Protein AF-B7ATJ2-F1 (afdb_monomer)

Nearest PDB structures (foldseek):
  5o4z-assembly1_A  TM=8.626E-01  e=5.173E-07  Thermotoga maritima
  5o25-assembly1_B  TM=8.512E-01  e=7.018E-07  Thermotoga maritima
  8ioo-assembly1_A  TM=8.662E-01  e=4.116E-06  Deinococcus radiodurans
  5xt3-assembly1_A  TM=8.513E-01  e=4.723E-05  Staphylococcus aureus
  5xsp-assembly1_B  TM=8.494E-01  e=7.239E-05  Staphylococcus aureus

Organism: NCBI:txid483218

InterPro domains:
  IPR003156 DHHA1 domain [PF02272] (2-66)
  IPR038763 DHH phosphoesterase superfamily [SSF64182] (5-70)
  IPR051319 Bifunctional oligoribonuclease/pAp-phosphatase and c-di-AMP PDE [PTHR47618] (8-81)

Secondary structure (DSSP, 8-state):
--HHHHHHHHHHHHTSTT-SEEEEEEEEETTEEEEEEEESSS--HHHHHHHTT-EEETTEEEEEEES-HHHHHHHHHHHHHHHHTTSTT-

Structure (mmCIF, N/CA/C/O backbone):
data_AF-B7ATJ2-F1
#
_entry.id   AF-B7ATJ2-F1
#
loop_
_atom_site.group_PDB
_atom_site.id
_atom_site.type_symbol
_atom_site.label_atom_id
_atom_site.label_alt_id
_atom_site.label_comp_id
_atom_site.label_asym_id
_atom_site.label_entity_id
_atom_site.label_seq_id
_atom_site.pdbx_PDB_ins_code
_atom_site.Cartn_x
_atom_site.Cartn_y
_atom_site.Cartn_z
_atom_site.occupancy
_atom_site.B_iso_or_equiv
_atom_site.auth_seq_id
_atom_site.auth_comp_id
_atom_site.auth_asym_id
_atom_site.auth_atom_id
_atom_site.pdbx_PDB_model_num
ATOM 1 N N . MET A 1 1 ? 16.871 -8.580 -2.627 1.00 51.34 1 MET A N 1
ATOM 2 C CA . MET A 1 1 ? 16.506 -8.256 -1.229 1.00 51.34 1 MET A CA 1
ATOM 3 C C . MET A 1 1 ? 15.603 -9.359 -0.704 1.00 51.34 1 MET A C 1
ATOM 5 O O . MET A 1 1 ? 14.696 -9.758 -1.423 1.00 51.34 1 MET A O 1
ATOM 9 N N . ASP A 1 2 ? 15.887 -9.889 0.484 1.00 59.19 2 ASP A N 1
ATOM 10 C CA . ASP A 1 2 ? 15.086 -10.948 1.115 1.00 59.19 2 ASP A CA 1
ATOM 11 C C . ASP A 1 2 ? 13.705 -10.403 1.534 1.00 59.19 2 ASP A C 1
ATOM 13 O O . ASP A 1 2 ? 13.606 -9.317 2.111 1.00 59.19 2 ASP A O 1
ATOM 17 N N . GLY A 1 3 ? 12.636 -11.155 1.260 1.00 60.56 3 GLY A N 1
ATOM 18 C CA . GLY A 1 3 ? 11.264 -10.798 1.630 1.00 60.56 3 GLY A CA 1
ATOM 19 C C . GLY A 1 3 ? 11.071 -10.619 3.139 1.00 60.56 3 GLY A C 1
ATOM 20 O O . GLY A 1 3 ? 10.224 -9.826 3.554 1.00 60.56 3 GLY A O 1
ATOM 21 N N . LYS A 1 4 ? 11.896 -11.272 3.972 1.00 60.69 4 LYS A N 1
ATOM 22 C CA . LYS A 1 4 ? 11.895 -11.058 5.431 1.00 60.69 4 LYS A CA 1
ATOM 23 C C . LYS A 1 4 ? 12.348 -9.656 5.834 1.00 60.69 4 LYS A C 1
ATOM 25 O O . LYS A 1 4 ? 11.725 -9.054 6.704 1.00 60.69 4 LYS A O 1
ATOM 30 N N . ALA A 1 5 ? 13.394 -9.125 5.200 1.00 66.25 5 ALA A N 1
ATOM 31 C CA . ALA A 1 5 ? 13.897 -7.785 5.508 1.00 66.25 5 ALA A CA 1
ATOM 32 C C . ALA A 1 5 ? 12.856 -6.711 5.152 1.00 66.25 5 ALA A C 1
ATOM 34 O O . ALA A 1 5 ? 12.604 -5.792 5.928 1.00 66.25 5 ALA A O 1
ATOM 35 N N . LEU A 1 6 ? 12.184 -6.890 4.013 1.00 70.00 6 LEU A N 1
ATOM 36 C CA . LEU A 1 6 ? 11.120 -5.999 3.546 1.00 70.00 6 LEU A CA 1
ATOM 37 C C . LEU A 1 6 ? 9.881 -6.052 4.454 1.00 70.00 6 LEU A C 1
ATOM 39 O O . LEU A 1 6 ? 9.280 -5.019 4.744 1.00 70.00 6 LEU A O 1
ATOM 43 N N . GLY A 1 7 ? 9.538 -7.239 4.967 1.00 69.69 7 GLY A N 1
ATOM 44 C CA . GLY A 1 7 ? 8.473 -7.410 5.958 1.00 69.69 7 GLY A CA 1
ATOM 45 C C . GLY A 1 7 ? 8.732 -6.660 7.269 1.00 69.69 7 GLY A C 1
ATOM 46 O O . GLY A 1 7 ? 7.795 -6.115 7.846 1.00 69.69 7 GLY A O 1
ATOM 47 N N . GLY A 1 8 ? 9.992 -6.581 7.712 1.00 77.88 8 GLY A N 1
ATOM 48 C CA . GLY A 1 8 ? 10.372 -5.827 8.909 1.00 77.88 8 GLY A CA 1
ATOM 49 C C . GLY A 1 8 ? 10.182 -4.314 8.760 1.00 77.88 8 GLY A C 1
ATOM 50 O O . GLY A 1 8 ? 9.680 -3.671 9.677 1.00 77.88 8 GLY A O 1
ATOM 51 N N . ILE A 1 9 ? 10.521 -3.750 7.595 1.00 81.56 9 ILE A N 1
ATOM 52 C CA . ILE A 1 9 ? 10.425 -2.302 7.335 1.00 81.56 9 ILE A CA 1
ATOM 53 C C . ILE A 1 9 ? 8.969 -1.827 7.378 1.00 81.56 9 ILE A C 1
ATOM 55 O O . ILE A 1 9 ? 8.650 -0.861 8.069 1.00 81.56 9 ILE A O 1
ATOM 59 N N . ILE A 1 10 ? 8.069 -2.516 6.672 1.00 84.06 10 ILE A N 1
ATOM 60 C CA . ILE A 1 10 ? 6.661 -2.103 6.616 1.00 84.06 10 ILE A CA 1
ATOM 61 C C . ILE A 1 10 ? 5.952 -2.253 7.968 1.00 84.06 10 ILE A C 1
ATOM 63 O O . ILE A 1 10 ? 5.061 -1.468 8.288 1.00 84.06 10 ILE A O 1
ATOM 67 N N . GLU A 1 11 ? 6.366 -3.222 8.785 1.00 81.12 11 GLU A N 1
ATOM 68 C CA . GLU A 1 11 ? 5.812 -3.391 10.125 1.00 81.12 11 GLU A CA 1
ATOM 69 C C . GLU A 1 11 ? 6.132 -2.188 11.018 1.00 81.12 11 GLU A C 1
ATOM 71 O O . GLU A 1 11 ? 5.256 -1.710 11.730 1.00 81.12 11 GLU A O 1
ATOM 76 N N . GLN A 1 12 ? 7.346 -1.636 10.918 1.00 82.56 12 GLN A N 1
ATOM 77 C CA . GLN A 1 12 ? 7.725 -0.428 11.656 1.00 82.56 12 GLN A CA 1
ATOM 78 C C . GLN A 1 12 ? 6.912 0.797 11.222 1.00 82.56 12 GLN A C 1
ATOM 80 O O . GLN A 1 12 ? 6.463 1.557 12.076 1.00 82.56 12 GLN A O 1
ATOM 85 N N . LEU A 1 13 ? 6.658 0.962 9.919 1.00 82.75 13 LEU A N 1
ATOM 86 C CA . LEU A 1 13 ? 5.856 2.081 9.404 1.00 82.75 13 LEU A CA 1
ATOM 87 C C . LEU A 1 13 ? 4.415 2.066 9.935 1.00 82.75 13 LEU A C 1
ATOM 89 O O . LEU A 1 13 ? 3.827 3.119 10.163 1.00 82.75 13 LEU A O 1
ATOM 93 N N . ARG A 1 14 ? 3.841 0.880 10.170 1.00 81.06 14 ARG A N 1
ATOM 94 C CA . ARG A 1 14 ? 2.495 0.747 10.750 1.00 81.06 14 ARG A CA 1
ATOM 95 C C . ARG A 1 14 ? 2.427 1.204 12.213 1.00 81.06 14 ARG A C 1
ATOM 97 O O . ARG A 1 14 ? 1.362 1.602 12.679 1.00 81.06 14 ARG A O 1
ATOM 104 N N . LEU A 1 15 ? 3.530 1.106 12.955 1.00 84.44 15 LEU A N 1
ATOM 105 C CA . LEU A 1 15 ? 3.566 1.449 14.380 1.00 84.44 15 LEU A CA 1
ATOM 106 C C . LEU A 1 15 ? 3.567 2.962 14.630 1.00 84.44 15 LEU A C 1
ATOM 108 O O . LEU A 1 15 ? 3.325 3.381 15.761 1.00 84.44 15 LEU A O 1
ATOM 112 N N . THR A 1 16 ? 3.795 3.776 13.597 1.00 84.00 16 THR A N 1
ATOM 113 C CA . THR A 1 16 ? 3.696 5.234 13.681 1.00 84.00 16 THR A CA 1
ATOM 114 C C . THR A 1 16 ? 2.292 5.659 14.116 1.00 84.00 16 THR A C 1
ATOM 116 O O . THR A 1 16 ? 1.277 5.147 13.635 1.00 84.00 16 THR A O 1
ATOM 119 N N . ASP A 1 17 ? 2.226 6.587 15.070 1.00 84.25 17 ASP A N 1
ATOM 120 C CA . ASP A 1 17 ? 0.945 7.041 15.595 1.00 84.25 17 ASP A CA 1
ATOM 121 C C . ASP A 1 17 ? 0.125 7.783 14.529 1.00 84.25 17 ASP A C 1
ATOM 123 O O . ASP A 1 17 ? 0.670 8.443 13.646 1.00 84.25 17 ASP A O 1
ATOM 127 N N . GLY A 1 18 ? -1.196 7.606 14.566 1.00 86.25 18 GLY A N 1
ATOM 128 C CA . GLY A 1 18 ? -2.116 8.124 13.546 1.00 86.25 18 GLY A CA 1
ATOM 129 C C . GLY A 1 18 ? -2.131 7.376 12.202 1.00 86.25 18 GLY A C 1
ATOM 130 O O . GLY A 1 18 ? -3.021 7.627 11.392 1.00 86.25 18 GLY A O 1
ATOM 131 N N . VAL A 1 19 ? -1.222 6.424 11.953 1.00 91.38 19 VAL A N 1
ATOM 132 C CA . VAL A 1 19 ? -1.217 5.637 10.707 1.00 91.38 19 VAL A CA 1
ATOM 133 C C . VAL A 1 19 ? -2.227 4.492 10.786 1.00 91.38 19 VAL A C 1
ATOM 135 O O . VAL A 1 19 ? -2.084 3.572 11.592 1.00 91.38 19 VAL A O 1
ATOM 138 N N . GLU A 1 20 ? -3.239 4.513 9.915 1.00 93.69 20 GLU A N 1
ATOM 139 C CA . GLU A 1 20 ? -4.149 3.371 9.738 1.00 93.69 20 GLU A CA 1
ATOM 140 C C . GLU A 1 20 ? -3.626 2.368 8.706 1.00 93.69 20 GLU A C 1
ATOM 142 O O . GLU A 1 20 ? -3.782 1.165 8.908 1.00 93.69 20 GLU A O 1
ATOM 147 N N . VAL A 1 21 ? -2.989 2.826 7.622 1.00 95.19 21 VAL A N 1
ATOM 148 C CA . VAL A 1 21 ? -2.413 1.957 6.585 1.00 95.19 21 VAL A CA 1
ATOM 149 C C . VAL A 1 21 ? -0.999 2.402 6.240 1.00 95.19 21 VAL A C 1
ATOM 151 O O . VAL A 1 21 ? -0.774 3.558 5.898 1.00 95.19 21 VAL A O 1
ATOM 154 N N . ALA A 1 22 ? -0.061 1.460 6.280 1.00 95.38 22 ALA A N 1
ATOM 155 C CA . ALA A 1 22 ? 1.277 1.610 5.730 1.00 95.38 22 ALA A CA 1
ATOM 156 C C . ALA A 1 22 ? 1.366 0.884 4.381 1.00 95.38 22 ALA A C 1
ATOM 158 O O . ALA A 1 22 ? 0.930 -0.266 4.246 1.00 95.38 22 ALA A O 1
ATOM 159 N N . ILE A 1 23 ? 1.953 1.557 3.394 1.00 94.88 23 ILE A N 1
ATOM 160 C CA . ILE A 1 23 ? 2.189 1.037 2.047 1.00 94.88 23 ILE A CA 1
ATOM 161 C C . ILE A 1 23 ? 3.696 1.035 1.823 1.00 94.88 23 ILE A C 1
ATOM 163 O O . ILE A 1 23 ? 4.358 2.050 2.031 1.00 94.88 23 ILE A O 1
ATOM 167 N N . PHE A 1 24 ? 4.236 -0.095 1.386 1.00 94.19 24 PHE A N 1
ATOM 168 C CA . PHE A 1 24 ? 5.619 -0.190 0.940 1.00 94.19 24 PHE A CA 1
ATOM 169 C C . PHE A 1 24 ? 5.645 -0.710 -0.489 1.00 94.19 24 PHE A C 1
ATOM 171 O O . PHE A 1 24 ? 5.110 -1.782 -0.772 1.00 94.19 24 PHE A O 1
ATOM 178 N N . LEU A 1 25 ? 6.265 0.054 -1.379 1.00 93.38 25 LEU A N 1
ATOM 179 C CA . LEU A 1 25 ? 6.380 -0.256 -2.796 1.00 93.38 25 LEU A CA 1
ATOM 180 C C . LEU A 1 25 ? 7.844 -0.198 -3.213 1.00 93.38 25 LEU A C 1
ATOM 182 O O . LEU A 1 25 ? 8.589 0.671 -2.765 1.00 93.38 25 LEU A O 1
ATOM 186 N N . TYR A 1 26 ? 8.258 -1.140 -4.050 1.00 92.62 26 TYR A N 1
ATOM 187 C CA . TYR A 1 26 ? 9.599 -1.159 -4.620 1.00 92.62 26 TYR A CA 1
ATOM 188 C C . TYR A 1 26 ? 9.567 -1.780 -6.011 1.00 92.62 26 TYR A C 1
ATOM 190 O O . TYR A 1 26 ? 8.811 -2.721 -6.265 1.00 92.62 26 TYR A O 1
ATOM 198 N N . GLU A 1 27 ? 10.377 -1.221 -6.903 1.00 94.81 27 GLU A N 1
ATOM 199 C CA . GLU A 1 27 ? 10.445 -1.643 -8.297 1.00 94.81 27 GLU A CA 1
ATOM 200 C C . GLU A 1 27 ? 11.190 -2.981 -8.408 1.00 94.81 27 GLU A C 1
ATOM 202 O O . GLU A 1 27 ? 12.260 -3.164 -7.818 1.00 94.81 27 GLU A O 1
ATOM 207 N N . THR A 1 28 ? 10.605 -3.937 -9.127 1.00 94.19 28 THR A N 1
ATOM 208 C CA . THR A 1 28 ? 11.172 -5.274 -9.383 1.00 94.19 28 THR A CA 1
ATOM 209 C C . THR A 1 28 ? 11.473 -5.534 -10.855 1.00 94.19 28 THR A C 1
ATOM 211 O O . THR A 1 28 ? 12.201 -6.475 -11.166 1.00 94.19 28 THR A O 1
ATOM 214 N N . GLY A 1 29 ? 10.991 -4.665 -11.738 1.00 93.94 29 GLY A N 1
ATOM 215 C CA . GLY A 1 29 ? 11.229 -4.665 -13.176 1.00 93.94 29 GLY A CA 1
ATOM 216 C C . GLY A 1 29 ? 10.780 -3.332 -13.768 1.00 93.94 29 GLY A C 1
ATOM 217 O O . GLY A 1 29 ? 10.240 -2.498 -13.049 1.00 93.94 29 GLY A O 1
ATOM 218 N N . ILE A 1 30 ? 10.988 -3.124 -15.070 1.00 95.12 30 ILE A N 1
ATOM 219 C CA . ILE A 1 30 ? 10.596 -1.873 -15.740 1.00 95.12 30 ILE A CA 1
ATOM 220 C C . ILE A 1 30 ? 9.098 -1.641 -15.538 1.00 95.12 30 ILE A C 1
ATOM 222 O O . ILE A 1 30 ? 8.284 -2.402 -16.062 1.00 95.12 30 ILE A O 1
ATOM 226 N N . HIS A 1 31 ? 8.752 -0.592 -14.788 1.00 95.12 31 HIS A N 1
ATOM 227 C CA . HIS A 1 31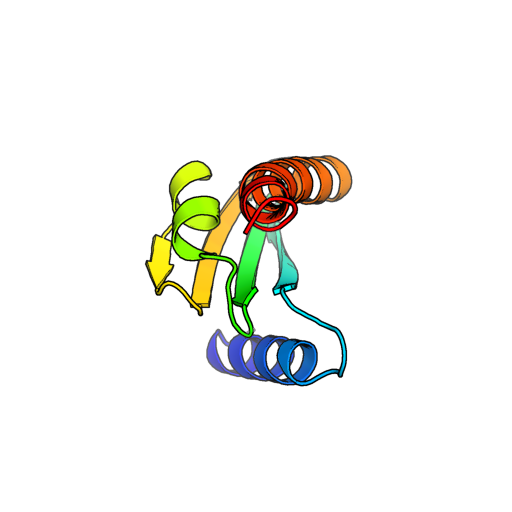 ? 7.366 -0.262 -14.447 1.00 95.12 31 HIS A CA 1
ATOM 228 C C . HIS A 1 31 ? 6.621 -1.380 -13.706 1.00 95.12 31 HIS A C 1
ATOM 230 O O . HIS A 1 31 ? 5.396 -1.409 -13.737 1.00 95.12 31 HIS A O 1
ATOM 236 N N . GLU A 1 32 ? 7.324 -2.290 -13.034 1.00 97.12 32 GLU A N 1
ATOM 237 C CA . GLU A 1 32 ? 6.737 -3.343 -12.208 1.00 97.12 32 GLU A CA 1
ATOM 238 C C . GLU A 1 32 ? 7.096 -3.094 -10.746 1.00 97.12 32 GLU A C 1
ATOM 240 O O . GLU A 1 32 ? 8.270 -2.995 -10.394 1.00 97.12 32 GLU A O 1
ATOM 245 N N . TYR A 1 33 ? 6.089 -3.051 -9.877 1.00 97.38 33 TYR A N 1
ATOM 246 C CA . TYR A 1 33 ? 6.280 -2.825 -8.451 1.00 97.38 33 TYR A CA 1
ATOM 247 C C . TYR A 1 33 ? 5.649 -3.937 -7.632 1.00 97.38 33 TYR A C 1
ATOM 249 O O . TYR A 1 33 ? 4.472 -4.271 -7.798 1.00 97.38 33 TYR A O 1
ATOM 257 N N . LYS A 1 34 ? 6.406 -4.436 -6.656 1.00 96.19 34 LYS A N 1
ATOM 258 C CA . LYS A 1 34 ? 5.828 -5.186 -5.544 1.00 96.19 34 LYS A CA 1
ATOM 259 C C . LYS A 1 34 ? 5.292 -4.217 -4.510 1.00 96.19 34 LYS A C 1
ATOM 261 O O . LYS A 1 34 ? 6.016 -3.352 -4.022 1.00 96.19 34 LYS A O 1
ATOM 266 N N . VAL A 1 35 ? 4.030 -4.410 -4.151 1.00 96.69 35 VAL A N 1
ATOM 267 C CA . VAL A 1 35 ? 3.308 -3.601 -3.174 1.00 96.69 35 VAL A CA 1
ATOM 268 C C . VAL A 1 35 ? 3.004 -4.464 -1.959 1.00 96.69 35 VAL A C 1
ATOM 270 O O . VAL A 1 35 ? 2.403 -5.532 -2.061 1.00 96.69 35 VAL A O 1
ATOM 273 N N . SER A 1 36 ? 3.415 -3.990 -0.792 1.00 96.69 36 SER A N 1
ATOM 274 C CA . SER A 1 36 ? 3.053 -4.544 0.508 1.00 96.69 36 SER A CA 1
ATOM 275 C C . SER A 1 36 ? 2.156 -3.556 1.239 1.00 96.69 36 SER A C 1
ATOM 277 O O . SER A 1 36 ? 2.438 -2.360 1.282 1.00 96.69 36 SER A O 1
ATOM 279 N N . LEU A 1 37 ? 1.083 -4.067 1.832 1.00 96.31 37 LEU A N 1
ATOM 280 C CA . LEU A 1 37 ? 0.089 -3.299 2.569 1.00 96.31 37 LEU A CA 1
ATOM 281 C C . LEU A 1 37 ? -0.013 -3.835 3.994 1.00 96.31 37 LEU A C 1
ATOM 283 O O . LEU A 1 37 ? -0.058 -5.053 4.217 1.00 96.31 37 LEU A O 1
ATOM 287 N N . ARG A 1 38 ? -0.072 -2.931 4.966 1.00 96.31 38 ARG A N 1
ATOM 288 C CA . ARG A 1 38 ? -0.310 -3.256 6.373 1.00 96.31 38 ARG A CA 1
ATOM 289 C C . ARG A 1 38 ? -1.330 -2.293 6.949 1.00 96.31 38 ARG A C 1
ATOM 291 O O . ARG A 1 38 ? -1.161 -1.092 6.788 1.00 96.31 38 ARG A O 1
ATOM 298 N N . SER A 1 39 ? -2.349 -2.799 7.639 1.00 95.31 39 SER A N 1
ATOM 299 C CA . SER A 1 39 ? -3.309 -1.947 8.349 1.00 95.31 39 SER A CA 1
ATOM 300 C C . SER A 1 39 ? -3.280 -2.155 9.852 1.00 95.31 39 SER A C 1
ATOM 302 O O . SER A 1 39 ? -2.928 -3.228 10.362 1.00 95.31 39 SER A O 1
ATOM 304 N N . LYS A 1 40 ? -3.638 -1.096 10.574 1.00 93.50 40 LYS A N 1
ATOM 305 C CA . LYS A 1 40 ? -3.642 -1.062 12.031 1.00 93.50 40 LYS A CA 1
ATOM 306 C C . LYS A 1 40 ? -4.939 -1.620 12.596 1.00 93.50 40 LYS A C 1
ATOM 308 O O . LYS A 1 40 ? -4.852 -2.503 13.448 1.00 93.50 40 LYS A O 1
ATOM 313 N N . SER A 1 41 ? -6.114 -1.168 12.138 1.00 91.38 41 SER A N 1
ATOM 314 C CA . SER A 1 41 ? -7.345 -1.435 12.898 1.00 91.38 41 SER A CA 1
ATO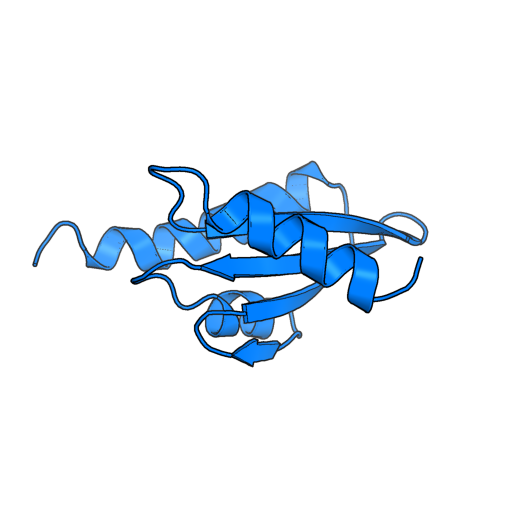M 315 C C . SER A 1 41 ? -8.633 -1.691 12.116 1.00 91.38 41 SER A C 1
ATOM 317 O O . SER A 1 41 ? -9.305 -2.671 12.427 1.00 91.38 41 SER A O 1
ATOM 319 N N . TYR A 1 42 ? -9.013 -0.907 11.107 1.00 91.31 42 TYR A N 1
ATOM 320 C CA . TYR A 1 42 ? -10.337 -1.016 10.468 1.00 91.31 42 TYR A CA 1
ATOM 321 C C . TYR A 1 42 ? -10.302 -1.153 8.947 1.00 91.31 42 TYR A C 1
ATOM 323 O O . TYR A 1 42 ? -11.269 -1.654 8.383 1.00 91.31 42 TYR A O 1
ATOM 331 N N . ILE A 1 43 ? -9.194 -0.831 8.280 1.00 95.81 43 ILE A N 1
ATOM 332 C CA . ILE A 1 43 ? -9.084 -1.039 6.829 1.00 95.81 43 ILE A CA 1
ATOM 333 C C . ILE A 1 43 ? -8.693 -2.485 6.520 1.00 95.81 43 ILE A C 1
ATOM 335 O O . ILE A 1 43 ? -7.707 -2.996 7.053 1.00 95.81 43 ILE A O 1
ATOM 339 N N . ASP A 1 44 ? -9.437 -3.145 5.638 1.00 97.44 44 ASP A N 1
ATOM 340 C CA . ASP A 1 44 ? -9.115 -4.477 5.131 1.00 97.44 44 ASP A CA 1
ATOM 341 C C . ASP A 1 44 ? -8.208 -4.359 3.900 1.00 97.44 44 ASP A C 1
ATOM 343 O O . ASP A 1 44 ? -8.658 -4.106 2.775 1.00 97.44 44 ASP A O 1
ATOM 347 N N . VAL A 1 45 ? -6.905 -4.557 4.110 1.00 97.88 45 VAL A N 1
ATOM 348 C CA . VAL A 1 45 ? -5.911 -4.471 3.030 1.00 97.88 45 VAL A CA 1
ATOM 349 C C . VAL A 1 45 ? -5.904 -5.702 2.127 1.00 97.88 45 VAL A C 1
ATOM 351 O O . VAL A 1 45 ? -5.404 -5.616 1.005 1.00 97.88 45 VAL A O 1
ATOM 354 N N . SER A 1 46 ? -6.489 -6.828 2.557 1.00 98.38 46 SER A N 1
ATOM 355 C CA . SER A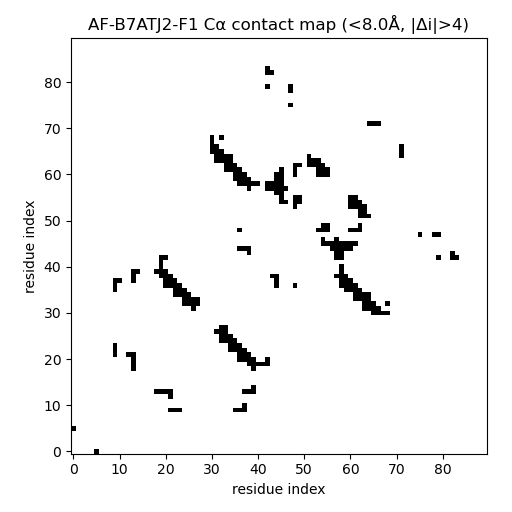 1 46 ? -6.614 -8.012 1.696 1.00 98.38 46 SER A CA 1
ATOM 356 C C . SER A 1 46 ? -7.525 -7.730 0.512 1.00 98.38 46 SER A C 1
ATOM 358 O O . SER A 1 46 ? -7.199 -8.106 -0.609 1.00 98.38 46 SER A O 1
ATOM 360 N N . ARG A 1 47 ? -8.615 -6.986 0.728 1.00 98.06 47 ARG A N 1
ATOM 361 C CA . ARG A 1 47 ? -9.548 -6.592 -0.336 1.00 98.06 47 ARG A CA 1
ATOM 362 C C . ARG A 1 47 ? -8.891 -5.704 -1.383 1.00 98.06 47 ARG A C 1
ATOM 364 O O . ARG A 1 47 ? -9.131 -5.897 -2.569 1.00 98.06 47 ARG A O 1
ATOM 371 N N . ILE A 1 48 ? -8.039 -4.780 -0.943 1.00 97.94 48 ILE A N 1
ATOM 372 C CA . ILE A 1 48 ? -7.272 -3.899 -1.833 1.00 97.94 48 ILE A CA 1
ATOM 373 C C . ILE A 1 48 ? -6.282 -4.729 -2.653 1.00 97.94 48 ILE A C 1
ATOM 375 O O . ILE A 1 48 ? -6.252 -4.623 -3.873 1.00 97.94 48 ILE A O 1
ATOM 379 N N . ALA A 1 49 ? -5.515 -5.607 -2.001 1.00 98.19 49 ALA A N 1
ATOM 380 C CA . ALA A 1 49 ? -4.569 -6.476 -2.694 1.00 98.19 49 ALA A CA 1
ATOM 381 C C . ALA A 1 49 ? -5.264 -7.400 -3.708 1.00 98.19 49 ALA A C 1
ATOM 383 O O . ALA A 1 49 ? -4.798 -7.509 -4.838 1.00 98.19 49 ALA A O 1
ATOM 384 N N . MET A 1 50 ? -6.390 -8.021 -3.335 1.00 98.19 50 MET A N 1
ATOM 385 C CA . MET A 1 50 ? -7.180 -8.885 -4.223 1.00 98.19 50 MET A CA 1
ATOM 386 C C . MET A 1 50 ? -7.745 -8.128 -5.428 1.00 98.19 50 MET A C 1
ATOM 388 O O . MET A 1 50 ? -7.753 -8.674 -6.528 1.00 98.19 50 MET A O 1
ATOM 392 N N . HIS A 1 51 ? -8.173 -6.873 -5.252 1.00 98.06 51 HIS A N 1
ATOM 393 C CA . HIS A 1 51 ? -8.635 -6.033 -6.361 1.00 98.06 51 HIS A CA 1
ATOM 394 C C . HIS A 1 51 ? -7.558 -5.866 -7.447 1.00 98.06 51 HIS A C 1
ATOM 396 O O . HIS A 1 51 ? -7.876 -5.851 -8.632 1.00 98.06 51 HIS A O 1
ATOM 402 N N . PHE A 1 52 ? -6.285 -5.827 -7.049 1.00 98.06 52 PHE A N 1
ATOM 403 C CA . PHE A 1 52 ? -5.133 -5.753 -7.952 1.00 98.06 52 PHE A CA 1
ATOM 404 C C . PHE A 1 52 ? -4.478 -7.120 -8.226 1.00 98.06 52 PHE A C 1
ATOM 406 O O . PHE A 1 52 ? -3.288 -7.187 -8.525 1.00 98.06 52 PHE A O 1
ATOM 413 N N . GLY A 1 53 ? -5.223 -8.223 -8.095 1.00 97.69 53 GLY A N 1
ATOM 414 C CA . GLY A 1 53 ? -4.750 -9.572 -8.441 1.00 97.69 53 GLY A CA 1
ATOM 415 C C . GLY A 1 53 ? -3.756 -10.197 -7.454 1.00 97.69 53 GLY A C 1
ATOM 416 O O . GLY A 1 53 ? -3.132 -11.210 -7.763 1.00 97.69 53 GLY A O 1
ATOM 417 N N . GLY A 1 54 ? -3.584 -9.601 -6.275 1.00 97.62 54 GLY A N 1
ATOM 418 C CA . GLY A 1 54 ? -2.804 -10.152 -5.171 1.00 97.62 54 GLY A CA 1
ATOM 419 C C . GLY A 1 54 ? -3.665 -10.860 -4.126 1.00 97.62 54 GLY A C 1
ATOM 420 O O . GLY A 1 54 ? -4.715 -11.427 -4.419 1.00 97.62 54 GLY A O 1
ATOM 421 N N . GLY A 1 55 ? -3.222 -10.813 -2.870 1.00 97.12 55 GLY A N 1
ATOM 422 C CA . GLY A 1 55 ? -3.941 -11.426 -1.756 1.00 97.12 55 GLY A CA 1
ATOM 423 C C . GLY A 1 55 ? -3.226 -11.285 -0.416 1.00 97.12 55 GLY 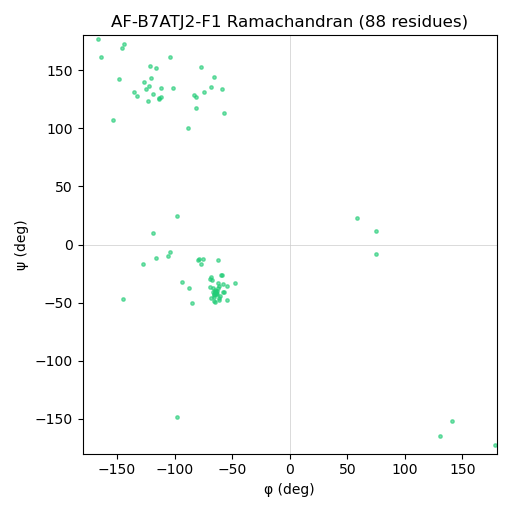A C 1
ATOM 424 O O . GLY A 1 55 ? -2.230 -10.569 -0.288 1.00 97.12 55 GLY A O 1
ATOM 425 N N . GLY A 1 56 ? -3.754 -11.962 0.603 1.00 97.06 56 GLY A N 1
ATOM 426 C CA . GLY A 1 56 ? -3.204 -11.971 1.958 1.00 97.06 56 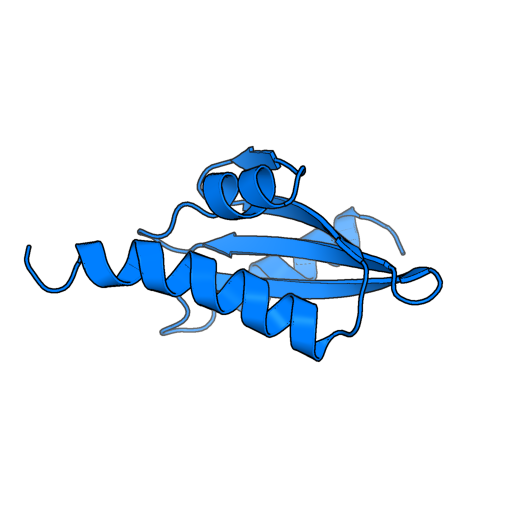GLY A CA 1
ATOM 427 C C . GLY A 1 56 ? -4.290 -11.946 3.028 1.00 97.06 56 GLY A C 1
ATOM 428 O O . GLY A 1 56 ? -5.407 -12.407 2.811 1.00 97.06 56 GLY A O 1
ATOM 429 N N . HIS A 1 57 ? -3.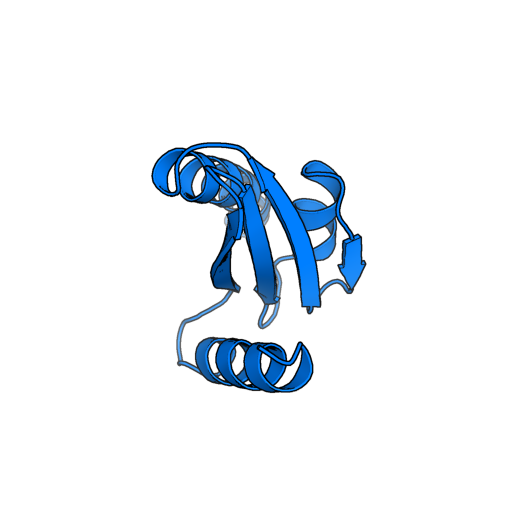956 -11.395 4.189 1.00 97.12 57 HIS A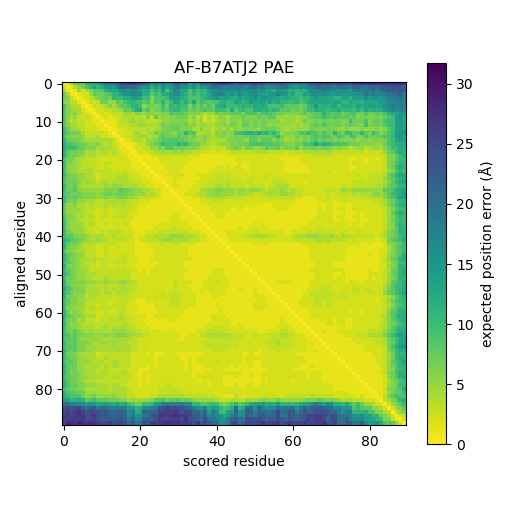 N 1
ATOM 430 C CA . HIS A 1 57 ? -4.838 -11.281 5.346 1.00 97.12 57 HIS A CA 1
ATOM 431 C C . HIS A 1 57 ? -5.363 -9.857 5.522 1.00 97.12 57 HIS A C 1
ATOM 433 O O . HIS A 1 57 ? -4.753 -8.894 5.057 1.00 97.12 57 HIS A O 1
ATOM 439 N N . VAL A 1 58 ? -6.453 -9.721 6.284 1.00 97.19 58 VAL A N 1
ATOM 440 C CA . VAL A 1 58 ? -7.146 -8.448 6.565 1.00 97.19 58 VAL A CA 1
ATOM 441 C C . VAL A 1 58 ? -6.195 -7.317 6.987 1.00 97.19 58 VAL A C 1
ATOM 443 O O . VAL A 1 58 ? -6.430 -6.160 6.652 1.00 97.19 58 VAL A O 1
ATOM 446 N N . ARG A 1 59 ? -5.103 -7.646 7.695 1.00 95.88 59 ARG A N 1
ATOM 447 C CA . ARG A 1 59 ? -4.101 -6.688 8.204 1.00 95.88 59 ARG A CA 1
ATOM 448 C C . ARG A 1 59 ? -2.773 -6.681 7.452 1.00 95.88 59 ARG A C 1
ATOM 450 O O . ARG A 1 59 ? -1.945 -5.812 7.708 1.00 95.88 59 ARG A O 1
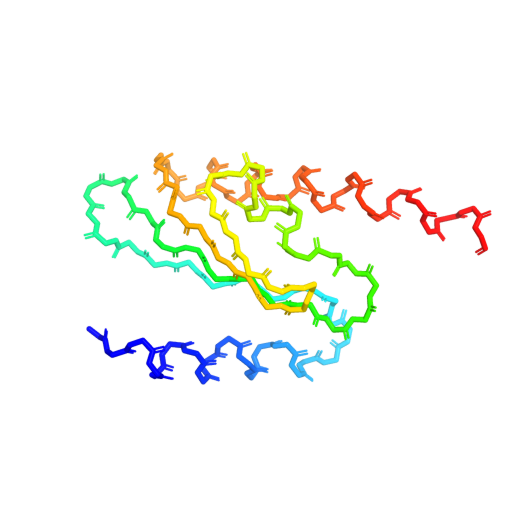ATOM 457 N N . ALA A 1 60 ? -2.544 -7.642 6.561 1.00 95.94 60 ALA A N 1
ATOM 458 C CA . ALA A 1 60 ? -1.265 -7.836 5.893 1.00 95.94 60 ALA A CA 1
ATOM 459 C C . ALA A 1 60 ? -1.460 -8.522 4.542 1.00 95.94 60 ALA A C 1
ATOM 461 O O . ALA A 1 60 ? -1.728 -9.720 4.483 1.00 95.94 60 ALA A O 1
ATOM 462 N N . ALA A 1 61 ? -1.293 -7.767 3.462 1.00 97.19 61 ALA A N 1
ATOM 463 C CA . ALA A 1 61 ? -1.512 -8.253 2.107 1.00 97.19 61 ALA A CA 1
ATOM 464 C C . ALA A 1 61 ? -0.505 -7.641 1.129 1.00 97.19 61 ALA A C 1
ATOM 466 O O . ALA A 1 61 ? 0.274 -6.759 1.502 1.00 97.19 61 ALA A O 1
ATOM 467 N N . GLY A 1 62 ? -0.501 -8.120 -0.109 1.00 97.38 62 GLY A N 1
ATOM 468 C CA . GLY A 1 62 ? 0.338 -7.561 -1.158 1.00 97.38 62 GLY A CA 1
ATOM 469 C C . GLY A 1 62 ? -0.082 -7.995 -2.553 1.00 97.38 62 GLY A C 1
ATOM 470 O O . GLY A 1 62 ? -0.800 -8.981 -2.731 1.00 97.38 62 GLY A O 1
ATOM 471 N N . CYS A 1 63 ? 0.373 -7.239 -3.539 1.00 97.81 63 CYS A N 1
ATOM 472 C CA . CYS A 1 63 ? 0.139 -7.475 -4.958 1.00 97.81 63 CYS A CA 1
ATOM 473 C C . CYS A 1 63 ? 1.366 -7.038 -5.769 1.00 97.81 63 CYS A C 1
ATOM 475 O O . CYS A 1 63 ? 2.296 -6.420 -5.244 1.00 97.81 63 CYS A O 1
ATOM 477 N N . THR A 1 64 ? 1.381 -7.393 -7.051 1.00 97.75 64 THR A N 1
ATOM 478 C CA . THR A 1 64 ? 2.333 -6.846 -8.023 1.00 97.75 64 THR A CA 1
ATOM 479 C C . THR A 1 64 ? 1.539 -5.984 -8.988 1.00 97.75 64 THR A C 1
ATOM 481 O O . THR A 1 64 ? 0.531 -6.439 -9.521 1.00 97.75 64 THR A O 1
ATOM 484 N N . MET A 1 65 ? 1.953 -4.736 -9.173 1.00 97.88 65 MET A N 1
ATOM 485 C CA . MET A 1 65 ? 1.264 -3.765 -10.024 1.00 97.88 65 MET A CA 1
ATOM 486 C C . MET A 1 65 ? 2.209 -3.267 -11.107 1.00 97.88 65 MET A C 1
ATOM 488 O O . MET A 1 65 ? 3.427 -3.315 -10.938 1.00 97.88 65 MET A O 1
ATOM 492 N N . HIS A 1 66 ? 1.650 -2.845 -12.237 1.00 97.44 66 HIS A N 1
ATOM 493 C CA . HIS A 1 66 ? 2.416 -2.328 -13.367 1.00 97.44 66 HIS A CA 1
ATOM 494 C C . HIS A 1 66 ? 1.992 -0.888 -13.670 1.00 97.44 66 HIS A C 1
ATOM 496 O O . HIS A 1 66 ? 0.811 -0.561 -13.551 1.00 97.44 66 HIS A O 1
ATOM 502 N N . GLY A 1 67 ? 2.941 -0.040 -14.063 1.00 96.25 67 GLY A N 1
ATOM 503 C CA . GLY A 1 67 ? 2.716 1.368 -14.390 1.00 96.25 67 GLY A CA 1
ATOM 504 C C . GLY A 1 67 ? 3.701 2.302 -13.696 1.00 96.25 67 GLY A C 1
ATOM 505 O O . GLY A 1 67 ? 4.745 1.882 -13.193 1.00 96.25 67 GLY A O 1
ATOM 506 N N . THR A 1 68 ? 3.378 3.594 -13.675 1.00 96.31 68 THR A N 1
ATOM 507 C CA . THR A 1 68 ? 4.179 4.562 -12.922 1.00 96.31 68 THR A CA 1
ATOM 508 C C . THR A 1 68 ? 3.871 4.461 -11.430 1.00 96.31 68 THR A C 1
ATOM 510 O O . THR A 1 68 ? 2.761 4.107 -11.026 1.00 96.31 68 THR A O 1
ATOM 513 N N . VAL A 1 69 ? 4.838 4.826 -10.584 1.00 94.19 69 VAL A N 1
ATOM 514 C CA . VAL A 1 69 ? 4.627 4.885 -9.129 1.00 94.19 69 VAL A CA 1
ATOM 515 C C . VAL A 1 69 ? 3.434 5.772 -8.747 1.00 94.19 69 VAL A C 1
ATOM 517 O O . VAL A 1 69 ? 2.694 5.444 -7.824 1.00 94.19 69 VAL A O 1
ATOM 520 N N . HIS A 1 70 ? 3.211 6.863 -9.486 1.00 95.81 70 HIS A N 1
ATOM 521 C CA . HIS A 1 70 ? 2.105 7.787 -9.254 1.00 95.81 70 HIS A CA 1
ATOM 522 C C . HIS A 1 70 ? 0.748 7.121 -9.512 1.00 95.81 70 HIS A C 1
ATOM 524 O O . HIS A 1 70 ? -0.150 7.212 -8.676 1.00 95.81 70 HIS A O 1
ATOM 530 N N . ASP A 1 71 ? 0.617 6.384 -10.616 1.00 96.50 71 ASP A N 1
ATOM 531 C CA . ASP A 1 71 ? -0.620 5.666 -10.940 1.00 96.50 71 ASP A CA 1
ATOM 532 C C . ASP A 1 71 ? -0.917 4.580 -9.906 1.00 96.50 71 ASP A C 1
ATOM 534 O O . ASP A 1 71 ? -2.053 4.426 -9.462 1.00 96.50 71 ASP A O 1
ATOM 538 N N . ILE A 1 72 ? 0.115 3.853 -9.474 1.00 97.12 72 ILE A N 1
ATOM 539 C CA . ILE A 1 72 ? -0.010 2.808 -8.453 1.00 97.12 72 ILE A CA 1
ATOM 540 C C . ILE A 1 72 ? -0.506 3.400 -7.131 1.00 97.12 72 ILE A C 1
ATOM 542 O O . ILE A 1 72 ? -1.455 2.872 -6.549 1.00 97.12 72 ILE A O 1
ATOM 546 N N . ILE A 1 73 ? 0.087 4.506 -6.672 1.00 96.19 73 ILE A N 1
ATOM 547 C CA . ILE A 1 73 ? -0.334 5.183 -5.437 1.00 96.19 73 ILE A CA 1
ATOM 548 C C . ILE A 1 73 ? -1.780 5.673 -5.554 1.00 96.19 73 ILE A C 1
ATOM 550 O O . ILE A 1 73 ? -2.569 5.419 -4.645 1.00 96.19 73 ILE A O 1
ATOM 554 N N . ASN A 1 74 ? -2.156 6.307 -6.668 1.00 97.00 74 ASN A N 1
ATOM 555 C CA . ASN A 1 74 ? -3.517 6.815 -6.867 1.00 97.00 74 ASN A CA 1
ATOM 556 C C . ASN A 1 74 ? -4.557 5.692 -6.901 1.00 97.00 74 ASN A C 1
ATOM 558 O O . ASN A 1 74 ? -5.605 5.796 -6.266 1.00 97.00 74 ASN A O 1
ATOM 562 N N . ASN A 1 75 ? -4.252 4.587 -7.582 1.00 97.44 75 ASN A N 1
ATOM 563 C CA . ASN A 1 75 ? -5.137 3.428 -7.652 1.00 97.44 75 ASN A CA 1
ATOM 564 C C . ASN A 1 75 ? -5.354 2.797 -6.269 1.00 97.44 75 ASN A C 1
ATOM 566 O O . ASN A 1 75 ? -6.486 2.467 -5.908 1.00 97.44 75 ASN A O 1
ATOM 570 N N . ILE A 1 76 ? -4.292 2.657 -5.469 1.00 96.88 76 ILE A N 1
ATOM 571 C CA . ILE A 1 76 ? -4.407 2.171 -4.087 1.00 96.88 76 ILE A CA 1
ATOM 572 C C . ILE A 1 76 ? -5.190 3.173 -3.227 1.00 96.88 76 ILE A C 1
ATOM 574 O O . ILE A 1 76 ? -6.066 2.758 -2.468 1.00 96.88 76 ILE A O 1
ATOM 578 N N . GLY A 1 77 ? -4.915 4.473 -3.369 1.00 95.94 77 GLY A N 1
ATOM 579 C CA . GLY A 1 77 ? -5.613 5.560 -2.678 1.00 95.94 77 GLY A CA 1
ATOM 580 C C . GLY A 1 77 ? -7.125 5.513 -2.891 1.00 95.94 77 GLY A C 1
ATOM 581 O O . GLY A 1 77 ? -7.878 5.491 -1.921 1.00 95.94 77 GLY A O 1
ATOM 582 N N . ALA A 1 78 ? -7.571 5.350 -4.137 1.00 96.44 78 ALA A N 1
ATOM 583 C CA . ALA A 1 78 ? -8.991 5.207 -4.455 1.00 96.44 78 ALA A CA 1
ATOM 584 C C . ALA A 1 78 ? -9.640 4.010 -3.730 1.00 96.44 78 ALA A C 1
ATOM 586 O O . ALA A 1 78 ? -10.745 4.117 -3.201 1.00 96.44 78 ALA A O 1
ATOM 587 N N . GLN A 1 79 ? -8.951 2.866 -3.637 1.00 96.62 79 GLN A N 1
ATOM 588 C CA . GLN A 1 79 ? -9.468 1.700 -2.904 1.00 96.62 79 GLN A CA 1
ATOM 589 C C . GLN A 1 79 ? -9.517 1.914 -1.385 1.00 96.62 79 GLN A C 1
ATOM 591 O O . GLN A 1 79 ? -10.375 1.336 -0.710 1.00 96.62 79 GLN A O 1
ATOM 596 N N . LEU A 1 80 ? -8.615 2.733 -0.838 1.00 94.88 80 LEU A N 1
ATOM 597 C CA . LEU A 1 80 ? -8.643 3.128 0.571 1.00 94.88 80 LEU A CA 1
ATOM 598 C C . LEU A 1 80 ? -9.846 4.026 0.866 1.00 94.88 80 LEU A C 1
ATOM 600 O O . LEU A 1 80 ? -10.576 3.762 1.823 1.00 94.88 80 LEU A O 1
ATOM 604 N N . GLU A 1 81 ? -10.103 5.028 0.026 1.00 93.50 81 GLU A N 1
ATOM 605 C CA . GLU A 1 81 ? -11.234 5.954 0.174 1.00 93.50 81 GLU A CA 1
ATOM 606 C C . GLU A 1 81 ? -12.583 5.220 0.212 1.00 93.50 81 GLU A C 1
ATOM 608 O O . GLU A 1 81 ? -13.423 5.503 1.072 1.00 93.50 81 GLU A O 1
ATOM 613 N N . LEU A 1 82 ? -12.757 4.193 -0.630 1.00 93.31 82 LEU A N 1
ATOM 614 C CA . LEU A 1 82 ? -13.952 3.334 -0.641 1.00 93.31 82 LEU A CA 1
ATOM 615 C C . LEU A 1 82 ? -14.208 2.611 0.692 1.00 93.31 82 LEU A C 1
ATOM 617 O O . LEU A 1 82 ? -15.346 2.239 0.994 1.00 93.31 82 LEU A O 1
ATOM 621 N N . GLN A 1 83 ? -13.162 2.374 1.485 1.00 91.81 83 GLN A N 1
ATOM 622 C CA . GLN A 1 83 ? -13.278 1.765 2.810 1.00 91.81 83 GLN A CA 1
ATOM 623 C C . GLN A 1 83 ? -13.393 2.811 3.926 1.00 91.81 83 GLN A C 1
ATOM 625 O O . GLN A 1 83 ? -14.102 2.568 4.900 1.00 91.81 83 GLN A O 1
ATOM 630 N N . MET A 1 84 ? -12.760 3.980 3.784 1.00 85.38 84 MET A N 1
ATOM 631 C CA . MET A 1 84 ? -12.837 5.072 4.764 1.00 85.38 84 MET A CA 1
ATOM 632 C C . MET A 1 84 ? -14.227 5.719 4.818 1.00 85.38 84 MET A C 1
ATOM 634 O O . MET A 1 84 ? -14.718 6.019 5.907 1.00 85.38 84 MET A O 1
ATOM 638 N N . GLY A 1 85 ? -14.907 5.856 3.674 1.00 66.81 85 GLY A N 1
ATOM 639 C CA . GLY A 1 85 ? -16.263 6.418 3.595 1.00 66.81 85 GLY A CA 1
ATOM 640 C C . GLY A 1 85 ? -17.334 5.626 4.358 1.00 66.81 85 GLY A C 1
ATOM 641 O O . GLY A 1 85 ? -18.418 6.145 4.602 1.00 66.81 85 GLY A O 1
ATOM 642 N N . LYS A 1 86 ? -17.038 4.393 4.791 1.00 56.59 86 LYS A N 1
ATOM 643 C CA . LYS A 1 86 ? -17.954 3.575 5.602 1.00 56.59 86 LYS A CA 1
ATOM 644 C C . LYS A 1 86 ? -17.967 3.935 7.087 1.00 56.59 86 LYS A C 1
ATOM 646 O O . LYS A 1 86 ? -18.863 3.485 7.778 1.00 56.59 86 LYS A O 1
ATOM 651 N N . LYS A 1 87 ? -17.008 4.730 7.575 1.00 51.31 87 LYS A N 1
ATOM 652 C CA . LYS A 1 87 ? -16.847 5.020 9.012 1.00 51.31 87 LYS A CA 1
ATOM 653 C C . LYS A 1 87 ? -17.335 6.412 9.438 1.00 51.31 87 LYS A C 1
ATOM 655 O O . LYS A 1 87 ? -17.322 6.714 10.620 1.00 51.31 87 LYS A O 1
ATOM 660 N N . ILE A 1 88 ? -17.726 7.282 8.503 1.00 49.72 88 ILE A N 1
ATOM 661 C CA . ILE A 1 88 ? -18.172 8.651 8.841 1.00 49.72 88 ILE A CA 1
ATOM 662 C C . ILE A 1 88 ? -19.624 8.661 9.370 1.00 49.72 88 ILE A C 1
ATOM 664 O O . ILE A 1 88 ? -20.056 9.651 9.952 1.00 49.72 88 ILE A O 1
ATOM 668 N N . TYR A 1 89 ? -20.363 7.556 9.219 1.00 42.47 89 TYR A N 1
ATOM 669 C CA . TYR A 1 89 ? -21.786 7.462 9.564 1.00 42.47 89 TYR A CA 1
ATOM 670 C C . TYR A 1 89 ? -22.1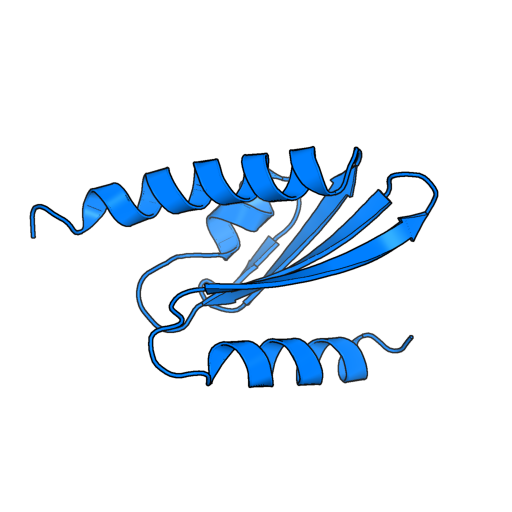27 6.426 10.650 1.00 42.47 89 TYR A C 1
ATOM 672 O O . TYR A 1 89 ? -23.314 6.193 10.869 1.00 42.47 89 TYR A O 1
ATOM 680 N N . ASP A 1 90 ? -21.126 5.847 11.323 1.00 41.81 90 ASP A N 1
ATOM 681 C CA . ASP A 1 90 ? -21.309 4.943 12.473 1.00 41.81 90 ASP A CA 1
ATOM 682 C C . ASP A 1 90 ? -20.838 5.599 13.780 1.00 41.81 90 ASP A C 1
ATOM 684 O O . ASP A 1 90 ? -19.705 6.141 13.796 1.00 41.81 90 ASP A O 1
#

Solvent-accessible surface area (backbone atoms only — not comparable to full-atom values): 5021 Å² total; per-residue (Å²): 134,61,70,68,62,57,53,55,55,46,54,56,54,36,69,42,84,94,42,52,67,27,77,43,73,47,77,79,50,94,48,26,30,45,36,42,36,34,30,65,82,83,57,56,32,16,61,53,16,40,74,54,76,32,36,67,38,53,47,43,15,30,28,63,49,74,52,54,73,68,58,52,52,52,56,52,47,54,55,49,50,71,57,56,69,66,57,82,83,111

Mean predicted aligned error: 5.14 Å

pLDDT: mean 88.66, std 14.11, range [41.81, 98.38]

Radius of gyration: 12.87 Å; Cα contacts (8 Å, |Δi|>4): 143; chains: 1; bounding box: 38×21×31 Å

Foldseek 3Di:
DDPVVVVVVQVVVQPDPPDQKGWDWDDPDQQKIKIKMAGDPQAQVQVLQVVQVWGDGRGITIHIDGDDPVVVVVSSVVVRVVRVVVPPPD

Sequence (90 aa):
MDGKALGGIIEQLRLTDGVEVAIFLYETGIHEYKVSLRSKSYIDVSRIAMHFGGGGHVRAAGCTMHGTVHDIINNIGAQLELQMGKKIYD